Protein AF-A0A8T2JXG8-F1 (afdb_monomer_lite)

Secondary structure (DSSP, 8-state):
--EEEEEEEPPTT--HHHHHHHHHHHT-S--TTPEEEEEE-----SS-------SSS------GGG--

Radius of gyration: 15.91 Å; chains: 1; bounding box: 31×19×40 Å

pLDDT: mean 96.24, std 2.47, range [85.81, 98.5]

Foldseek 3Di:
DKDWDDKDFDAPPPDPVVQVVLCVVVVHPDRHRPIDIDIHDDDFFQDDDDDDDDPDDDDDDDDPNRHD

InterPro domains:
  IPR033615 Protein EOLA1/EOLA2 [PTHR31666] (1-68)

Structure (mmCIF, N/CA/C/O backbone):
data_AF-A0A8T2JXG8-F1
#
_entry.id   AF-A0A8T2JXG8-F1
#
loop_
_atom_site.group_PDB
_atom_site.id
_atom_site.type_symbol
_atom_site.label_atom_id
_atom_site.label_alt_id
_atom_site.label_comp_id
_atom_site.label_asym_id
_atom_site.label_entity_id
_atom_site.label_seq_id
_atom_site.pdbx_PDB_ins_code
_atom_site.Cartn_x
_atom_site.Cartn_y
_atom_site.Cartn_z
_atom_site.occupancy
_atom_site.B_iso_or_equiv
_atom_site.auth_seq_id
_atom_site.auth_comp_id
_atom_site.auth_asym_id
_atom_site.auth_atom_id
_atom_site.pdbx_PDB_model_num
ATOM 1 N N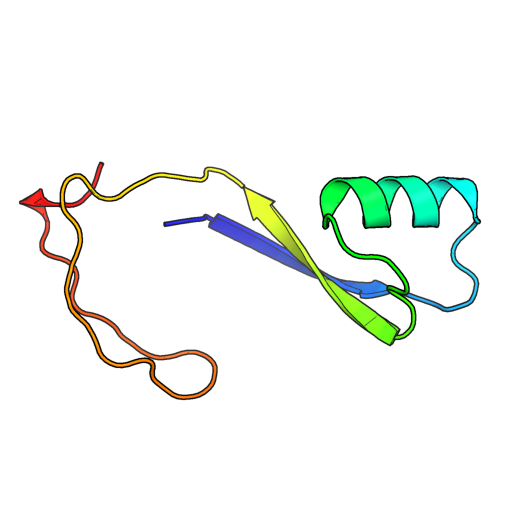 . MET A 1 1 ? 8.150 -0.389 -6.882 1.00 94.94 1 MET A N 1
ATOM 2 C CA . MET A 1 1 ? 7.470 -1.668 -6.600 1.00 94.94 1 MET A CA 1
ATOM 3 C C . MET A 1 1 ? 7.325 -1.840 -5.100 1.00 94.94 1 MET A C 1
ATOM 5 O O . MET A 1 1 ? 8.171 -1.351 -4.357 1.00 94.94 1 MET A O 1
ATOM 9 N N . VAL A 1 2 ? 6.255 -2.497 -4.668 1.00 98.06 2 VAL A N 1
ATOM 10 C CA . VAL A 1 2 ? 5.966 -2.828 -3.267 1.00 98.06 2 VAL A CA 1
ATOM 11 C C . VAL A 1 2 ? 5.277 -4.186 -3.238 1.00 98.06 2 VAL A C 1
ATOM 13 O O . VAL A 1 2 ? 4.594 -4.536 -4.201 1.00 98.06 2 VAL A O 1
ATOM 16 N N . ASP A 1 3 ? 5.423 -4.912 -2.140 1.00 98.38 3 ASP A N 1
ATOM 17 C CA . ASP A 1 3 ? 4.694 -6.155 -1.914 1.00 98.38 3 ASP A CA 1
ATOM 18 C C . ASP A 1 3 ? 3.412 -5.824 -1.129 1.00 98.38 3 ASP A C 1
ATOM 20 O O . ASP A 1 3 ? 3.457 -5.077 -0.143 1.00 98.38 3 ASP A O 1
ATOM 24 N N . VAL A 1 4 ? 2.270 -6.349 -1.583 1.00 98.31 4 VAL A N 1
ATOM 25 C CA . VAL A 1 4 ? 0.942 -6.096 -0.999 1.00 98.31 4 VAL A CA 1
ATOM 26 C C . VAL A 1 4 ? 0.582 -7.234 -0.047 1.00 98.31 4 VAL A C 1
ATOM 28 O O . VAL A 1 4 ? 0.603 -8.399 -0.440 1.00 98.31 4 VAL A O 1
ATOM 31 N N . GLY A 1 5 ? 0.280 -6.894 1.204 1.00 98.25 5 GLY A N 1
ATOM 32 C CA . GLY A 1 5 ? -0.145 -7.835 2.236 1.00 98.25 5 GLY A CA 1
ATOM 33 C C . GLY A 1 5 ? -1.656 -7.815 2.477 1.00 98.25 5 GLY A C 1
ATOM 34 O O . GLY A 1 5 ? -2.451 -7.609 1.564 1.00 98.25 5 GLY A O 1
ATOM 35 N N . GLU A 1 6 ? -2.053 -8.041 3.729 1.00 98.25 6 GLU A N 1
ATOM 36 C CA . GLU A 1 6 ? -3.453 -8.010 4.156 1.00 98.25 6 GLU A CA 1
ATOM 37 C C . GLU A 1 6 ? -4.055 -6.603 4.046 1.00 98.25 6 GLU A C 1
ATOM 39 O O . GLU A 1 6 ? -3.392 -5.601 4.357 1.00 98.25 6 GLU A O 1
ATOM 44 N N . THR A 1 7 ? -5.333 -6.565 3.661 1.00 98.44 7 THR A N 1
ATOM 45 C CA . THR A 1 7 ? -6.192 -5.382 3.670 1.00 98.44 7 THR A CA 1
ATOM 46 C C . THR A 1 7 ? -7.357 -5.599 4.633 1.00 98.44 7 THR A C 1
ATOM 48 O O . THR A 1 7 ? -8.062 -6.601 4.529 1.00 98.44 7 THR A O 1
ATOM 51 N N . TRP A 1 8 ? -7.610 -4.643 5.524 1.00 97.25 8 TRP A N 1
ATOM 52 C CA . TRP A 1 8 ? -8.743 -4.669 6.456 1.00 97.25 8 TRP A CA 1
ATOM 53 C C . TRP A 1 8 ? -9.355 -3.276 6.617 1.00 97.25 8 TRP A C 1
ATOM 55 O O . TRP A 1 8 ? -8.721 -2.266 6.315 1.00 97.25 8 TRP A O 1
ATOM 65 N N . GLN A 1 9 ? -10.598 -3.200 7.089 1.00 96.94 9 GLN A N 1
ATOM 66 C CA . GLN A 1 9 ? -11.264 -1.924 7.356 1.00 96.94 9 GLN A CA 1
ATOM 67 C C . GLN A 1 9 ? -10.904 -1.406 8.757 1.00 96.94 9 GLN A C 1
ATOM 69 O O . GLN A 1 9 ? -10.935 -2.161 9.729 1.00 96.94 9 GLN A O 1
ATOM 74 N N . CYS A 1 10 ? -10.580 -0.117 8.876 1.00 95.75 10 CYS A N 1
ATOM 75 C CA . CYS A 1 10 ? -10.381 0.543 10.165 1.00 95.75 10 CYS A CA 1
ATOM 76 C C . CYS A 1 10 ? -11.738 0.859 10.806 1.00 95.75 10 CYS A C 1
ATOM 78 O O . CYS A 1 10 ? -12.541 1.606 10.240 1.00 95.75 10 CYS A O 1
A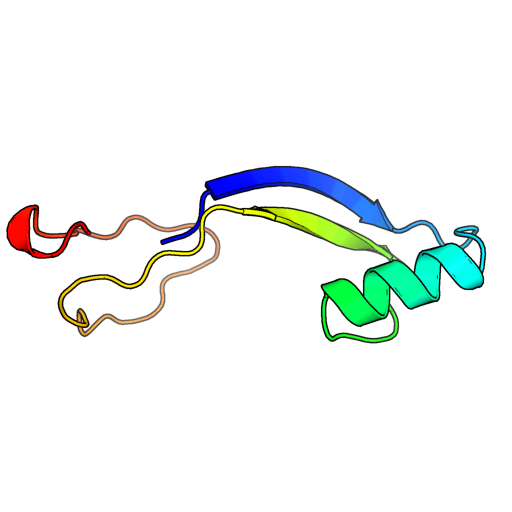TOM 80 N N . MET A 1 11 ? -11.995 0.263 11.971 1.00 93.00 11 MET A N 1
ATOM 81 C CA . MET A 1 11 ? -13.260 0.411 12.692 1.00 93.00 11 MET A CA 1
ATOM 82 C C . MET A 1 11 ? -13.271 1.680 13.555 1.00 93.00 11 MET A C 1
ATOM 84 O O . MET A 1 11 ? -12.227 2.099 14.056 1.00 93.00 11 MET A O 1
ATOM 88 N N . GLU A 1 12 ? -14.448 2.280 13.755 1.00 85.81 12 GLU A N 1
ATOM 89 C CA . GLU A 1 12 ? -14.619 3.484 14.593 1.00 85.81 12 GLU A CA 1
ATOM 90 C C . GLU A 1 12 ? -14.264 3.251 16.069 1.00 85.81 12 GLU A C 1
ATOM 92 O O . GLU A 1 12 ? -13.887 4.185 16.770 1.00 85.81 12 GLU A O 1
ATOM 97 N N . ASP A 1 13 ? -14.367 2.012 1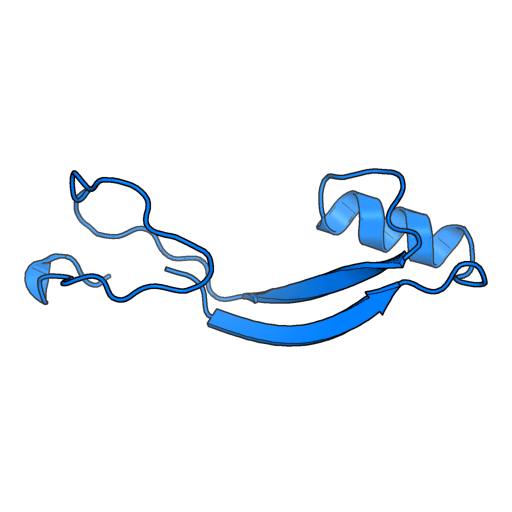6.550 1.00 90.19 13 ASP A N 1
ATOM 98 C CA . ASP A 1 13 ? -14.065 1.621 17.928 1.00 90.19 13 ASP A CA 1
ATOM 99 C C . ASP A 1 13 ? -12.580 1.277 18.151 1.00 90.19 13 ASP A C 1
ATOM 101 O O . ASP A 1 13 ? -12.206 0.819 19.235 1.00 90.19 13 ASP A O 1
ATOM 105 N N . THR A 1 14 ? -11.717 1.527 17.155 1.00 88.19 14 THR A N 1
ATOM 106 C CA . THR A 1 14 ? -10.268 1.321 17.282 1.00 88.19 14 THR A CA 1
ATOM 107 C C . THR A 1 14 ? -9.726 2.162 18.450 1.00 88.19 14 THR A C 1
ATOM 109 O O . THR A 1 14 ? -9.894 3.385 18.453 1.00 88.19 14 THR A O 1
ATOM 112 N N . PRO A 1 15 ? -9.032 1.559 19.436 1.00 92.81 15 PRO A N 1
ATOM 113 C CA . PRO A 1 15 ? -8.466 2.293 20.564 1.00 92.81 15 PRO A CA 1
ATOM 114 C C . PRO A 1 15 ? -7.576 3.458 20.113 1.00 92.81 15 PRO A C 1
ATOM 116 O O . PRO A 1 15 ? -6.751 3.302 19.213 1.00 92.81 15 PRO A O 1
ATOM 119 N N . SER A 1 16 ? -7.676 4.612 20.781 1.00 90.31 16 SER A N 1
ATOM 120 C CA . SER A 1 16 ? -7.006 5.858 20.363 1.00 90.31 16 SER A CA 1
ATOM 121 C C . SER A 1 16 ? -5.487 5.734 20.194 1.00 90.31 16 SER A C 1
ATOM 123 O O . SER A 1 16 ? -4.916 6.307 19.263 1.00 90.31 16 SER A O 1
ATOM 125 N N . GLN A 1 17 ? -4.824 4.955 21.054 1.00 93.50 17 GLN A N 1
ATOM 126 C CA . GLN A 1 17 ? -3.392 4.673 20.931 1.00 93.50 17 GLN A CA 1
ATOM 127 C C . GLN A 1 17 ? -3.084 3.900 19.640 1.00 93.50 17 GLN A C 1
ATOM 129 O O . GLN A 1 17 ? -2.197 4.291 18.884 1.00 93.50 17 GLN A O 1
ATOM 134 N N . GLN A 1 18 ? -3.847 2.842 19.361 1.00 94.06 18 GLN A N 1
ATOM 135 C CA . GLN A 1 18 ? -3.676 2.030 18.160 1.00 94.06 18 GLN A CA 1
ATOM 136 C C . GLN A 1 18 ? -3.999 2.831 16.894 1.00 94.06 18 GLN A C 1
ATOM 138 O O . GLN A 1 18 ? -3.266 2.740 15.912 1.00 94.06 18 GLN A O 1
ATOM 143 N N . LEU A 1 19 ? -5.048 3.658 16.923 1.00 95.06 19 LEU A N 1
ATOM 144 C CA . LEU A 1 19 ? -5.390 4.552 15.819 1.00 95.06 19 LEU A CA 1
ATOM 145 C C . LEU A 1 19 ? -4.236 5.517 15.525 1.00 95.06 19 LEU A C 1
ATOM 147 O O . LEU A 1 19 ? -3.805 5.611 14.383 1.00 95.06 19 LEU A O 1
ATOM 151 N N . THR A 1 20 ? -3.658 6.142 16.555 1.00 95.81 20 THR A N 1
ATOM 152 C CA . THR A 1 20 ? -2.503 7.047 16.406 1.00 95.81 20 THR A CA 1
ATOM 153 C C . THR A 1 20 ? -1.297 6.337 15.780 1.00 95.81 20 THR A C 1
ATOM 155 O O . THR A 1 20 ? -0.615 6.887 14.916 1.00 95.81 20 THR A O 1
ATOM 158 N N . GLU A 1 21 ? -1.015 5.096 16.185 1.00 97.06 21 GLU A N 1
ATOM 159 C CA . GLU A 1 21 ? 0.057 4.293 15.588 1.00 97.06 21 GLU A CA 1
ATOM 160 C C . GLU A 1 21 ? -0.204 3.984 14.107 1.00 97.06 21 GLU A C 1
ATOM 162 O O . GLU A 1 21 ? 0.720 4.051 13.292 1.00 97.06 21 GLU A O 1
ATOM 167 N N . LEU A 1 22 ? -1.450 3.671 13.744 1.00 96.88 22 LEU A N 1
ATOM 168 C CA . LEU A 1 22 ? -1.854 3.442 12.356 1.00 96.88 22 LEU A CA 1
ATOM 169 C C . LEU A 1 22 ? -1.768 4.727 11.524 1.00 96.88 22 LEU A C 1
ATOM 171 O O . LEU A 1 22 ? -1.225 4.688 10.422 1.00 96.88 22 LEU A O 1
ATOM 175 N N . GLU A 1 23 ? -2.216 5.864 12.057 1.00 97.31 23 GLU A N 1
ATOM 176 C CA . GLU A 1 23 ? -2.104 7.176 11.409 1.00 97.31 23 GLU A CA 1
ATOM 177 C C . GLU A 1 23 ? -0.643 7.552 11.149 1.00 97.31 23 GLU A C 1
ATOM 179 O O . GLU A 1 23 ? -0.303 8.019 10.061 1.00 97.31 23 GLU A O 1
ATOM 184 N N . ASN A 1 24 ? 0.244 7.286 12.112 1.00 98.00 24 ASN A N 1
ATOM 185 C CA . ASN A 1 24 ? 1.678 7.520 11.960 1.00 98.00 24 ASN A CA 1
ATOM 186 C C . ASN A 1 24 ? 2.301 6.616 10.889 1.00 98.00 24 ASN A C 1
ATOM 188 O O . ASN A 1 24 ? 3.142 7.077 10.120 1.00 98.00 24 ASN A O 1
ATOM 192 N N . LYS A 1 25 ? 1.885 5.346 10.802 1.00 97.25 25 LYS A N 1
ATOM 193 C CA . LYS A 1 25 ? 2.340 4.430 9.741 1.00 97.25 25 LYS A CA 1
ATOM 194 C C . LYS A 1 25 ? 1.822 4.843 8.362 1.00 97.25 25 LYS A C 1
ATOM 196 O O . LYS A 1 25 ? 2.562 4.749 7.388 1.00 97.25 25 LYS A O 1
ATOM 201 N N . ALA A 1 26 ? 0.570 5.290 8.280 1.00 97.50 26 ALA A N 1
ATOM 202 C CA . ALA A 1 26 ? -0.074 5.707 7.036 1.00 97.50 26 ALA A CA 1
ATOM 203 C C . ALA A 1 26 ? 0.292 7.139 6.608 1.00 97.50 26 ALA A C 1
ATOM 205 O O . ALA A 1 26 ? -0.004 7.526 5.479 1.00 97.50 26 ALA A O 1
ATOM 206 N N . LEU A 1 27 ? 0.899 7.928 7.505 1.00 97.75 27 LEU A N 1
ATOM 207 C CA . LEU A 1 27 ? 1.101 9.374 7.358 1.00 97.75 27 LEU A CA 1
ATOM 208 C C . LEU A 1 27 ? -0.203 10.117 7.005 1.00 97.75 27 LEU A C 1
ATOM 210 O O . LEU A 1 27 ? -0.198 11.105 6.270 1.00 97.75 27 LEU A O 1
ATOM 214 N N . LEU A 1 28 ? -1.330 9.632 7.531 1.00 97.75 28 LEU A N 1
ATOM 215 C CA . LEU A 1 28 ? -2.672 10.117 7.225 1.00 97.75 28 LEU A CA 1
ATOM 216 C C . LEU A 1 28 ? -3.550 10.032 8.474 1.00 97.75 28 LEU A C 1
ATOM 218 O O . LEU A 1 28 ? -3.633 8.974 9.087 1.00 97.75 28 LEU A O 1
ATOM 222 N N . LYS A 1 29 ? -4.224 11.137 8.812 1.00 96.00 29 LYS A N 1
ATOM 223 C CA . LYS A 1 29 ? -5.204 11.198 9.907 1.00 96.00 29 LYS A CA 1
ATOM 224 C C . LYS A 1 29 ? -6.617 10.857 9.442 1.00 96.00 29 LYS A C 1
ATOM 226 O O . LYS A 1 29 ? -6.919 11.013 8.257 1.00 96.00 29 LYS A O 1
ATOM 231 N N . GLY A 1 30 ? -7.483 10.488 10.383 1.00 94.06 30 GLY A N 1
ATOM 232 C CA . GLY A 1 30 ? -8.895 10.204 10.126 1.00 94.06 30 GLY A CA 1
ATOM 233 C C . GLY A 1 30 ? -9.053 8.932 9.298 1.00 94.06 30 GLY A C 1
ATOM 234 O O . GLY A 1 30 ? -9.471 8.971 8.135 1.00 94.06 30 GLY A O 1
ATOM 235 N N . LEU A 1 31 ? -8.584 7.813 9.856 1.00 96.50 31 LEU A N 1
ATOM 236 C CA . LEU A 1 31 ? -8.577 6.516 9.178 1.00 96.50 31 LEU A CA 1
ATOM 237 C C . LEU A 1 31 ? -9.912 5.773 9.269 1.00 96.50 31 LEU A C 1
ATOM 239 O O . LEU A 1 31 ? -10.057 4.744 8.611 1.00 96.50 31 LEU A O 1
ATOM 243 N N . GLU A 1 32 ? -10.883 6.278 10.026 1.00 93.00 32 GLU A N 1
ATOM 244 C CA . GLU A 1 32 ? -12.167 5.621 10.245 1.00 93.00 32 GLU A CA 1
ATOM 245 C C . GLU A 1 32 ? -12.847 5.294 8.906 1.00 93.00 32 GLU A C 1
ATOM 247 O O . GLU A 1 32 ? -12.880 6.105 7.975 1.00 93.00 32 GLU A O 1
ATOM 252 N N . HIS A 1 33 ? -13.357 4.065 8.792 1.00 94.25 33 HIS A N 1
ATOM 253 C CA . HIS A 1 33 ? -13.979 3.492 7.591 1.00 94.25 33 HIS A CA 1
ATOM 254 C C . HIS A 1 33 ? -13.068 3.305 6.374 1.00 94.25 33 HIS A C 1
ATOM 256 O O . HIS A 1 33 ? -13.531 2.773 5.361 1.00 94.25 33 HIS A O 1
ATOM 262 N N . LYS A 1 34 ? -11.787 3.689 6.432 1.00 97.12 34 LYS A N 1
ATOM 263 C CA . LYS A 1 34 ? -10.835 3.411 5.349 1.00 97.12 34 LYS A CA 1
ATOM 264 C C . LYS A 1 34 ? -10.387 1.955 5.384 1.00 97.12 34 LYS A C 1
ATOM 266 O O . LYS A 1 34 ? -10.288 1.335 6.440 1.00 97.12 34 LYS A O 1
ATOM 271 N N . TYR A 1 35 ? -10.048 1.437 4.211 1.00 97.81 35 TYR A N 1
ATOM 272 C CA . TYR A 1 35 ? -9.351 0.165 4.084 1.00 97.81 35 TYR A CA 1
ATOM 273 C C . TYR A 1 35 ? -7.847 0.406 4.213 1.00 97.81 35 TYR A C 1
ATOM 275 O O . TYR A 1 35 ? -7.253 1.131 3.414 1.00 97.81 35 TYR A O 1
ATOM 283 N N . LEU A 1 36 ? -7.243 -0.179 5.239 1.00 98.00 36 LEU A N 1
ATOM 284 C CA . LEU A 1 36 ? -5.811 -0.150 5.490 1.00 98.00 36 LEU A CA 1
ATOM 285 C C . LEU A 1 36 ? -5.188 -1.379 4.847 1.00 98.00 36 LEU A C 1
ATOM 287 O O . LEU A 1 36 ? -5.711 -2.478 4.990 1.00 98.00 36 LEU A O 1
ATOM 291 N N . THR A 1 37 ? -4.084 -1.191 4.131 1.00 98.50 37 THR A N 1
ATOM 292 C CA . THR A 1 37 ? -3.352 -2.284 3.486 1.00 98.50 37 THR A CA 1
ATOM 293 C C . THR A 1 37 ? -1.914 -2.274 3.962 1.00 98.50 37 THR A C 1
ATOM 295 O O . THR A 1 37 ? -1.255 -1.233 3.944 1.00 98.50 37 THR A O 1
ATOM 298 N N . THR A 1 38 ? -1.418 -3.433 4.381 1.00 98.12 38 THR A N 1
ATOM 299 C CA . THR A 1 38 ? 0.010 -3.595 4.662 1.00 98.12 38 THR A CA 1
ATOM 300 C C . THR A 1 38 ? 0.798 -3.580 3.361 1.00 98.12 38 THR A C 1
ATOM 302 O O . THR A 1 38 ? 0.499 -4.315 2.423 1.00 98.12 38 THR A O 1
ATOM 305 N N . ILE A 1 39 ? 1.824 -2.735 3.312 1.00 98.19 39 ILE A N 1
ATOM 306 C CA . ILE A 1 39 ? 2.798 -2.697 2.223 1.00 98.19 39 ILE A CA 1
ATOM 307 C C . ILE A 1 39 ? 4.183 -2.967 2.797 1.00 98.19 39 ILE A C 1
ATOM 309 O O . ILE A 1 39 ? 4.515 -2.507 3.892 1.00 98.19 39 ILE A O 1
ATOM 313 N N . SER A 1 40 ? 4.995 -3.730 2.076 1.00 98.12 40 SER A N 1
ATOM 314 C CA . SER A 1 40 ? 6.361 -4.051 2.493 1.00 98.12 40 SER A CA 1
ATOM 315 C C . SER A 1 40 ? 7.314 -4.106 1.298 1.00 98.12 40 SER A C 1
ATOM 317 O O . SER A 1 40 ? 6.893 -3.924 0.155 1.00 98.12 40 SER A O 1
ATOM 319 N N . ASN A 1 41 ? 8.611 -4.295 1.568 1.00 97.81 41 ASN A N 1
ATOM 320 C CA . ASN A 1 41 ? 9.645 -4.490 0.545 1.00 97.81 41 ASN A CA 1
ATOM 321 C C . ASN A 1 41 ? 9.635 -3.424 -0.574 1.00 97.81 41 ASN A C 1
ATOM 323 O O . ASN A 1 41 ? 9.660 -3.724 -1.773 1.00 97.81 41 ASN A O 1
ATOM 327 N N . ALA A 1 42 ? 9.546 -2.154 -0.167 1.00 97.62 42 ALA A N 1
ATOM 328 C CA . ALA A 1 42 ? 9.517 -1.036 -1.095 1.00 97.62 42 ALA A CA 1
ATOM 329 C C . ALA A 1 42 ? 10.847 -0.923 -1.847 1.00 97.62 42 ALA A C 1
ATOM 331 O O . ALA A 1 42 ? 11.913 -0.793 -1.245 1.00 97.62 42 ALA A O 1
ATOM 332 N N . ARG A 1 43 ? 10.768 -0.962 -3.177 1.00 97.62 43 ARG A N 1
ATOM 333 C CA . ARG A 1 43 ? 11.917 -0.945 -4.083 1.00 97.62 43 ARG A CA 1
ATOM 334 C C . ARG A 1 43 ? 11.680 0.036 -5.220 1.00 97.62 43 ARG A C 1
ATOM 336 O O . ARG A 1 43 ? 10.611 0.038 -5.836 1.00 97.62 43 ARG A O 1
ATOM 343 N N . TRP A 1 44 ? 12.672 0.861 -5.515 1.00 98.25 44 TRP A N 1
ATOM 344 C CA . TRP A 1 44 ? 12.658 1.709 -6.705 1.00 98.25 44 TRP A CA 1
ATOM 345 C C . TRP A 1 44 ? 13.027 0.878 -7.932 1.00 98.25 44 TRP A C 1
ATOM 347 O O . TRP A 1 44 ? 13.852 -0.022 -7.826 1.00 98.25 44 TRP A O 1
ATOM 357 N N . LEU A 1 45 ? 12.421 1.174 -9.083 1.00 98.06 45 LEU A N 1
ATOM 358 C CA . LEU A 1 45 ? 12.960 0.685 -10.354 1.00 98.06 45 LEU A CA 1
ATOM 359 C C . LEU A 1 45 ? 14.313 1.354 -10.612 1.00 98.06 45 LEU A C 1
ATOM 361 O O . LEU A 1 45 ? 14.537 2.483 -10.165 1.00 98.06 45 LEU A O 1
ATOM 365 N N . LEU A 1 46 ? 15.187 0.687 -11.366 1.00 98.12 46 LEU A N 1
ATOM 366 C CA . LEU A 1 46 ? 16.496 1.240 -11.725 1.00 98.12 46 LEU A CA 1
ATOM 367 C C . LEU A 1 46 ? 16.371 2.490 -12.610 1.00 98.12 46 LEU A C 1
ATOM 369 O O . LEU A 1 46 ? 17.229 3.370 -12.557 1.00 98.12 46 LEU A O 1
ATOM 373 N N . GLN A 1 47 ? 15.284 2.599 -13.381 1.00 97.50 47 GLN A N 1
ATOM 374 C CA . GLN A 1 47 ? 14.924 3.796 -14.138 1.00 97.50 47 GLN A CA 1
ATOM 375 C C . GLN A 1 47 ? 13.413 4.067 -14.072 1.00 97.50 47 GLN A C 1
ATOM 377 O O . GLN A 1 47 ? 12.617 3.131 -13.964 1.00 97.50 47 GLN A O 1
ATOM 382 N N . PRO A 1 48 ? 12.987 5.343 -14.129 1.00 96.44 48 PRO A N 1
ATOM 383 C CA . PRO A 1 48 ? 11.572 5.685 -14.188 1.00 96.44 48 PRO A CA 1
ATOM 384 C C . PRO A 1 48 ? 10.970 5.341 -15.558 1.00 96.44 48 PRO A C 1
ATOM 386 O O . PRO A 1 48 ? 11.610 5.528 -16.591 1.00 96.44 48 PRO A O 1
ATOM 389 N N . ILE A 1 49 ? 9.701 4.925 -15.569 1.00 95.94 49 ILE A N 1
ATOM 390 C CA . ILE A 1 49 ? 8.934 4.653 -16.793 1.00 95.94 49 ILE A CA 1
ATOM 391 C C . ILE A 1 49 ? 7.853 5.734 -16.942 1.00 95.94 49 ILE A C 1
ATOM 393 O O . ILE A 1 49 ? 6.952 5.810 -16.101 1.00 95.94 49 ILE A O 1
ATOM 397 N N . PRO A 1 50 ? 7.902 6.587 -17.982 1.00 95.56 50 PRO A N 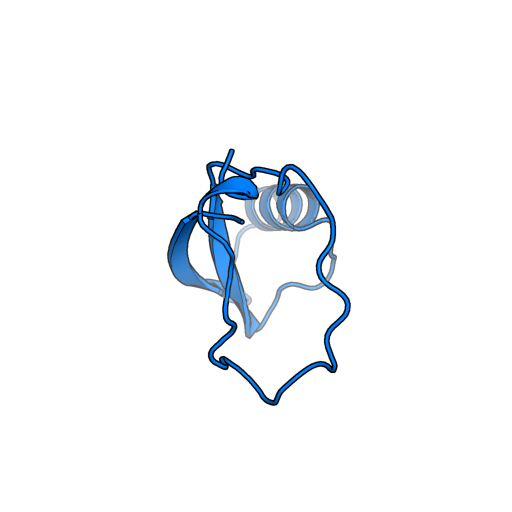1
ATOM 398 C CA . PRO A 1 50 ? 6.822 7.525 -18.267 1.00 95.56 50 PRO A CA 1
ATOM 399 C C . PRO A 1 50 ? 5.536 6.768 -18.620 1.00 95.56 50 PRO A C 1
ATOM 401 O O . PRO A 1 50 ? 5.508 6.010 -19.585 1.00 95.56 50 PRO A O 1
ATOM 404 N N . SER A 1 51 ? 4.459 6.987 -17.865 1.00 93.12 51 SER A N 1
ATOM 405 C CA . SER A 1 51 ? 3.168 6.339 -18.116 1.00 93.12 51 SER A CA 1
ATOM 406 C C . SER A 1 51 ? 1.996 7.244 -17.736 1.00 93.12 51 SER A C 1
ATOM 408 O O . SER A 1 51 ? 2.119 8.119 -16.874 1.00 93.12 51 SER A O 1
ATOM 410 N N . ARG A 1 52 ? 0.848 7.048 -18.395 1.00 95.06 52 ARG A N 1
ATOM 411 C CA . ARG A 1 52 ? -0.422 7.664 -17.989 1.00 95.06 52 ARG A CA 1
ATOM 412 C C . ARG A 1 52 ? -1.067 6.779 -16.924 1.00 95.06 52 ARG A C 1
ATOM 414 O O . ARG A 1 52 ? -1.123 5.567 -17.095 1.00 95.06 52 ARG A O 1
ATOM 421 N N . GLY A 1 53 ? -1.579 7.384 -15.854 1.00 95.50 53 GLY A N 1
ATOM 422 C CA . GLY A 1 53 ? -2.320 6.646 -14.830 1.00 95.50 53 GLY A CA 1
ATOM 423 C C . GLY A 1 53 ? -3.572 5.982 -15.412 1.00 95.50 53 GLY A C 1
ATOM 424 O O . GLY A 1 53 ? -4.344 6.638 -16.116 1.00 95.50 53 GLY A O 1
ATOM 425 N N . GLY A 1 54 ? -3.747 4.691 -15.129 1.00 96.56 54 GLY A N 1
ATOM 426 C CA . GLY A 1 54 ? -4.963 3.936 -15.428 1.00 96.56 54 GLY A CA 1
ATOM 427 C C . GLY A 1 54 ? -6.024 4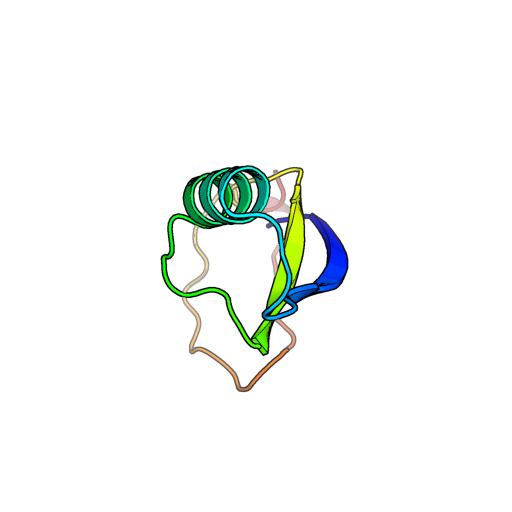.087 -14.332 1.00 96.56 54 GLY A C 1
ATOM 428 O O . GLY A 1 54 ? -5.847 4.835 -13.371 1.00 96.56 54 GLY A O 1
ATOM 429 N N . LYS A 1 55 ? -7.148 3.380 -14.482 1.00 97.88 55 LYS A N 1
ATOM 430 C CA . LYS A 1 55 ? -8.217 3.324 -13.474 1.00 97.88 55 LYS A CA 1
ATOM 431 C C . LYS A 1 55 ? -7.978 2.149 -12.515 1.00 97.88 55 LYS A C 1
ATOM 433 O O . LYS A 1 55 ? -7.680 1.054 -12.977 1.00 97.88 55 LYS A O 1
ATOM 438 N N . ASP A 1 56 ? -8.189 2.375 -11.217 1.00 97.56 56 ASP A N 1
ATOM 439 C CA . ASP A 1 56 ? -8.124 1.377 -10.136 1.00 97.56 56 ASP A CA 1
ATOM 440 C C . ASP A 1 56 ? -6.808 0.570 -10.123 1.00 97.56 56 ASP A C 1
ATOM 442 O O . ASP A 1 56 ? -5.748 1.152 -9.904 1.00 97.56 56 ASP A O 1
ATOM 446 N N . VAL A 1 57 ? -6.860 -0.749 -10.345 1.00 97.00 57 VAL A N 1
ATOM 447 C CA .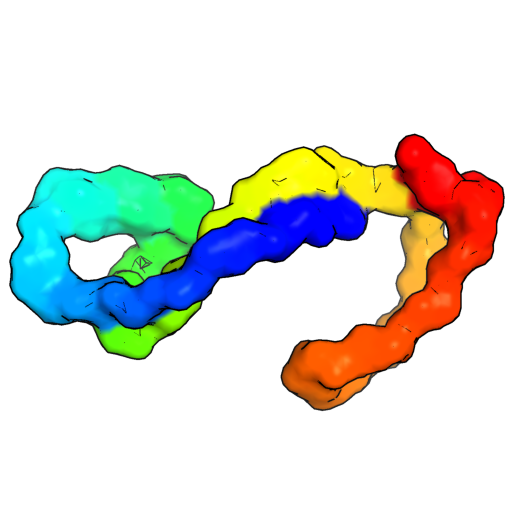 VAL A 1 57 ? -5.684 -1.605 -10.573 1.00 97.00 57 VAL A CA 1
ATOM 448 C C . VAL A 1 57 ? -5.589 -1.881 -12.070 1.00 97.00 57 VAL A C 1
ATOM 450 O O . VAL A 1 57 ? -6.539 -2.393 -12.662 1.00 97.00 57 VAL A O 1
ATOM 453 N N . TRP A 1 58 ? -4.449 -1.556 -12.679 1.00 96.75 58 TRP A N 1
ATOM 454 C CA . TRP A 1 58 ? -4.213 -1.735 -14.111 1.00 96.75 58 TRP A CA 1
ATOM 455 C C . TRP A 1 58 ? -2.842 -2.357 -14.382 1.00 96.75 58 TRP A C 1
ATOM 457 O O . TRP A 1 58 ? -1.943 -2.319 -13.543 1.00 96.75 58 TRP A O 1
ATOM 467 N N . GLU A 1 59 ? -2.701 -2.937 -15.569 1.00 96.94 59 GLU A N 1
ATOM 468 C CA . GLU A 1 59 ? -1.471 -3.583 -16.018 1.00 96.94 59 GLU A CA 1
ATOM 469 C C . GLU A 1 59 ? -0.462 -2.560 -16.554 1.00 96.94 59 GLU A C 1
ATOM 471 O O . GLU A 1 59 ? -0.833 -1.571 -17.194 1.00 96.94 59 GLU A O 1
ATOM 476 N N . VAL A 1 60 ? 0.820 -2.800 -16.285 1.00 96.25 60 VAL A N 1
ATOM 477 C CA . VAL A 1 60 ? 1.938 -2.004 -16.796 1.00 96.25 60 VAL A CA 1
ATOM 478 C C . VAL A 1 60 ? 3.056 -2.929 -17.259 1.00 96.25 60 VAL A C 1
ATOM 480 O O . VAL A 1 60 ? 3.372 -3.905 -16.582 1.00 96.25 60 VAL A O 1
ATOM 483 N N . ASP A 1 61 ? 3.692 -2.577 -18.371 1.00 96.06 61 ASP A N 1
ATOM 484 C CA . ASP A 1 61 ? 4.886 -3.265 -18.854 1.00 96.06 61 ASP A CA 1
ATOM 485 C C . ASP A 1 61 ? 6.134 -2.699 -18.161 1.00 96.06 61 ASP A C 1
ATOM 487 O O . ASP A 1 61 ? 6.395 -1.492 -18.213 1.00 96.06 61 ASP A O 1
ATOM 491 N N . ILE A 1 62 ? 6.915 -3.564 -17.508 1.00 97.19 62 ILE A N 1
ATOM 492 C CA . ILE A 1 62 ? 8.187 -3.208 -16.860 1.00 97.19 62 ILE A CA 1
ATOM 493 C C . ILE A 1 62 ? 9.312 -3.997 -17.546 1.00 97.19 62 ILE A C 1
ATOM 495 O O . ILE A 1 62 ? 9.298 -5.226 -17.472 1.00 97.19 62 ILE A O 1
ATOM 499 N N . PRO A 1 63 ? 10.290 -3.328 -18.187 1.00 97.31 63 PRO A N 1
ATOM 500 C CA . PRO A 1 63 ? 11.472 -3.993 -18.732 1.00 97.31 63 PRO A CA 1
ATOM 501 C C . PRO A 1 63 ? 12.282 -4.692 -17.633 1.00 97.31 63 PRO A C 1
ATOM 503 O O . PRO A 1 63 ? 12.462 -4.135 -16.547 1.00 97.31 63 PRO A O 1
ATOM 506 N N . GLU A 1 64 ? 12.790 -5.894 -17.913 1.00 97.81 64 GLU A N 1
ATOM 507 C CA . GLU A 1 64 ? 13.525 -6.710 -16.936 1.00 97.81 64 GLU A CA 1
ATOM 508 C C . GLU A 1 64 ? 14.785 -5.992 -16.432 1.00 97.81 64 GLU A C 1
ATOM 510 O O . GLU A 1 64 ? 15.096 -6.032 -15.245 1.00 97.81 64 GLU A O 1
ATOM 515 N N . GLU A 1 65 ? 15.448 -5.226 -17.299 1.00 98.00 65 GLU A N 1
ATOM 516 C CA . GLU A 1 65 ? 16.612 -4.409 -16.959 1.00 98.00 65 GLU A CA 1
ATOM 517 C C . GLU A 1 65 ? 16.319 -3.267 -15.972 1.00 98.00 65 GLU A C 1
ATOM 519 O O . GLU A 1 65 ? 17.254 -2.652 -15.461 1.00 98.00 65 GLU A O 1
ATOM 524 N N . PHE A 1 66 ? 15.045 -2.939 -15.722 1.00 98.00 66 PHE A N 1
ATOM 525 C CA . PHE A 1 66 ? 14.646 -1.926 -14.740 1.00 98.00 66 PHE A CA 1
ATOM 526 C C . PHE A 1 66 ? 14.242 -2.536 -13.395 1.00 98.00 66 PHE A C 1
ATOM 528 O O . PHE A 1 66 ? 14.038 -1.785 -12.432 1.00 98.00 66 PHE A O 1
ATOM 535 N N . ILE A 1 67 ? 14.135 -3.865 -13.312 1.00 97.25 67 ILE A N 1
ATOM 536 C CA . ILE A 1 67 ? 13.823 -4.579 -12.077 1.00 97.25 67 ILE A CA 1
ATOM 537 C C . ILE A 1 67 ? 15.065 -4.541 -11.154 1.00 97.25 67 ILE A C 1
ATOM 539 O O . ILE A 1 67 ? 16.162 -4.874 -11.600 1.00 97.25 67 ILE A O 1
ATOM 543 N N . PRO A 1 68 ? 14.918 -4.092 -9.893 1.00 94.75 68 PRO A N 1
ATOM 544 C CA . PRO A 1 68 ? 15.989 -3.994 -8.899 1.00 94.75 68 PRO A CA 1
ATOM 545 C C . PRO A 1 68 ? 16.363 -5.327 -8.239 1.00 94.75 68 PRO A C 1
ATOM 547 O O . PRO A 1 68 ? 15.489 -6.222 -8.145 1.00 94.75 68 PRO A O 1
#

Organism: NCBI:txid247094

Sequence (68 aa):
MVDVGETWQCMEDTPSQQLTELENKALLKGLEHKYLTTISNARWLLQPIPSRGGKDVWEVDIPEEFIP